Protein AF-A0A022R6J8-F1 (afdb_monomer_lite)

Organism: Erythranthe guttata (NCBI:txid4155)

Foldseek 3Di:
DDPPDQDPDDDQVSLVVVVVVLVVCVVVVQQEDCHQHDEHEDYAPDQERDLSVLSHQQHAEYAYEQHANHQEYDPSCLSNLPRYAYYHAYQHQNHQDYPPPPVSSNNHNYDHHYNHVNPPDDDD

pLDDT: mean 75.57, std 14.88, range [29.47, 93.06]

Sequence (124 aa):
MIGEIGLIIGVDEEMKKLSSTLTTIQESEIWELPLDELRIFGCREVVELLEGIKYLGCLKAVVLFDLPKMECVPKALRRLSSSLRILDLYRLPQLSSLPERFGDLTSLVTLSVFECPKLHHFQI

Secondary structure (DSSP, 8-state):
-----------HHHHHHHHHHHHHHHHHT--B----EEEEES-SS-SB--GGGGGBTT--EEEEE--TT--B--GGGGGGTTT--EEEEES-TT--B--S-GGG-TT--EEEEES-TT------

Structure (mmCIF, N/CA/C/O backbone):
data_AF-A0A022R6J8-F1
#
_entry.id   AF-A0A022R6J8-F1
#
loop_
_atom_site.group_PDB
_atom_site.id
_atom_site.type_symbol
_atom_site.label_atom_id
_atom_site.label_alt_id
_atom_site.label_comp_id
_atom_site.label_asym_id
_atom_site.label_entity_id
_atom_site.label_seq_id
_atom_site.pdbx_PDB_ins_code
_atom_site.Cartn_x
_atom_site.Cartn_y
_atom_site.Cartn_z
_atom_site.occupancy
_atom_site.B_iso_or_equiv
_atom_site.auth_seq_id
_atom_site.auth_comp_id
_atom_site.auth_asym_id
_atom_site.auth_atom_id
_atom_site.pdbx_PDB_model_num
ATOM 1 N N . MET A 1 1 ? 9.094 9.353 24.442 1.00 29.47 1 MET A N 1
ATOM 2 C CA . MET A 1 1 ? 8.173 8.243 24.746 1.00 29.47 1 MET A CA 1
ATOM 3 C C . MET A 1 1 ? 8.011 7.493 23.442 1.00 29.47 1 MET A C 1
ATOM 5 O O . MET A 1 1 ? 7.550 8.072 22.470 1.00 29.47 1 MET A O 1
ATOM 9 N N . ILE A 1 2 ? 8.642 6.332 23.381 1.00 29.91 2 ILE A N 1
ATOM 10 C CA . ILE A 1 2 ? 8.927 5.556 22.176 1.00 29.91 2 ILE A CA 1
ATOM 11 C C . ILE A 1 2 ? 7.630 4.912 21.671 1.00 29.91 2 ILE A C 1
ATOM 13 O O . ILE A 1 2 ? 7.057 4.073 22.354 1.00 29.91 2 ILE A O 1
ATOM 17 N N . GLY A 1 3 ? 7.133 5.375 20.521 1.00 30.16 3 GLY A N 1
ATOM 18 C CA . GLY A 1 3 ? 5.990 4.782 19.829 1.00 30.16 3 GLY A CA 1
ATOM 19 C C . GLY A 1 3 ? 6.413 3.458 19.214 1.00 30.16 3 GLY A C 1
ATOM 20 O O . GLY A 1 3 ? 6.868 3.413 18.074 1.00 30.16 3 GLY A O 1
ATOM 21 N N . GLU A 1 4 ? 6.354 2.396 20.006 1.00 41.56 4 GLU A N 1
ATOM 22 C CA . GLU A 1 4 ? 6.449 1.041 19.487 1.00 41.56 4 GLU A CA 1
ATOM 23 C C . GLU A 1 4 ? 5.179 0.698 18.691 1.00 41.56 4 GLU A C 1
ATOM 25 O O . GLU A 1 4 ? 4.078 1.130 19.027 1.00 41.56 4 GLU A O 1
ATOM 30 N N . ILE A 1 5 ? 5.368 -0.179 17.697 1.00 41.88 5 ILE A N 1
ATOM 31 C CA . ILE A 1 5 ? 4.361 -0.912 16.908 1.00 41.88 5 ILE A 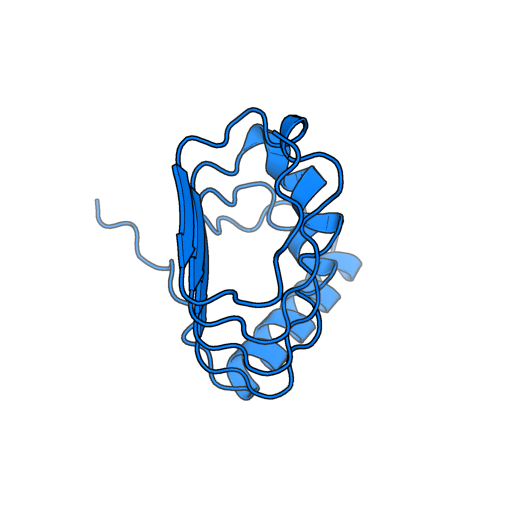CA 1
ATOM 32 C C . ILE A 1 5 ? 3.865 -0.197 15.626 1.00 41.88 5 ILE A C 1
ATOM 34 O O . ILE A 1 5 ? 2.684 0.072 15.440 1.00 41.88 5 ILE A O 1
ATOM 38 N N . GLY A 1 6 ? 4.788 0.041 14.684 1.00 44.59 6 GLY A N 1
ATOM 39 C CA . GLY A 1 6 ? 4.505 0.402 13.279 1.00 44.59 6 GLY A CA 1
ATOM 40 C C . GLY A 1 6 ? 5.084 -0.589 12.256 1.00 44.59 6 GLY A C 1
ATOM 41 O O . GLY A 1 6 ? 5.415 -0.209 11.137 1.00 44.59 6 GLY A O 1
ATOM 42 N N . LEU A 1 7 ? 5.298 -1.854 12.642 1.00 44.25 7 LEU A N 1
ATOM 43 C CA . LEU A 1 7 ? 5.871 -2.878 11.764 1.00 44.25 7 LEU A CA 1
ATOM 44 C C . LEU A 1 7 ? 4.915 -4.059 11.604 1.00 44.25 7 LEU A C 1
ATOM 46 O O . LEU A 1 7 ? 4.813 -4.906 12.485 1.00 44.25 7 LEU A O 1
ATOM 50 N N . ILE A 1 8 ? 4.297 -4.162 10.431 1.00 53.75 8 ILE A N 1
ATOM 51 C CA . ILE A 1 8 ? 3.973 -5.467 9.856 1.00 53.75 8 ILE A CA 1
ATOM 52 C C . ILE A 1 8 ? 5.113 -5.756 8.876 1.00 53.75 8 ILE A C 1
ATOM 54 O O . ILE A 1 8 ? 5.307 -5.042 7.897 1.00 53.75 8 ILE A O 1
ATOM 58 N N . ILE A 1 9 ? 5.957 -6.735 9.204 1.00 52.06 9 ILE A N 1
ATOM 59 C CA . ILE A 1 9 ? 7.051 -7.176 8.333 1.00 52.06 9 ILE A CA 1
ATOM 60 C C . ILE A 1 9 ? 6.442 -8.189 7.369 1.00 52.06 9 ILE A C 1
ATOM 62 O O . ILE A 1 9 ? 6.099 -9.296 7.769 1.00 52.06 9 ILE A O 1
ATOM 66 N N . GLY A 1 10 ? 6.259 -7.789 6.112 1.00 50.88 10 GLY A N 1
ATOM 67 C CA . GLY A 1 10 ? 5.669 -8.633 5.079 1.00 50.88 10 GLY A CA 1
ATOM 68 C C . GLY A 1 10 ? 6.481 -9.907 4.824 1.00 50.88 10 GLY A C 1
ATOM 69 O O . GLY A 1 10 ? 7.541 -9.896 4.208 1.00 50.88 10 GLY A O 1
ATOM 70 N N . VAL A 1 11 ? 5.943 -11.017 5.310 1.00 54.66 11 VAL A N 1
ATOM 71 C CA . VAL A 1 11 ? 5.992 -12.341 4.684 1.00 54.66 11 VAL A CA 1
ATOM 72 C C . VAL A 1 11 ? 4.535 -12.763 4.499 1.00 54.66 11 VAL A C 1
ATOM 74 O O . VAL A 1 11 ? 3.671 -12.282 5.234 1.00 54.66 11 VAL A O 1
ATOM 77 N N . ASP A 1 12 ? 4.230 -13.628 3.530 1.00 61.12 12 ASP A N 1
ATOM 78 C CA . ASP A 1 12 ? 2.841 -13.973 3.166 1.00 61.12 12 ASP A CA 1
ATOM 79 C C . ASP A 1 12 ? 1.964 -14.368 4.386 1.00 61.12 12 ASP A C 1
ATOM 81 O O . ASP A 1 12 ? 0.762 -14.107 4.403 1.00 61.12 12 ASP A O 1
ATOM 85 N N . GLU A 1 13 ? 2.563 -14.921 5.448 1.00 65.75 13 GLU A N 1
ATOM 86 C CA . GLU A 1 13 ? 1.897 -15.248 6.720 1.00 65.75 13 GLU A CA 1
ATOM 87 C C . GLU A 1 13 ? 1.433 -14.026 7.535 1.00 65.75 13 GLU A C 1
ATOM 89 O O . GLU A 1 13 ? 0.329 -14.030 8.081 1.00 65.75 13 GLU A O 1
ATOM 94 N N . GLU A 1 14 ? 2.212 -12.945 7.585 1.00 66.31 14 GLU A N 1
ATOM 95 C CA . GLU A 1 14 ? 1.811 -11.713 8.282 1.00 66.31 14 GLU A CA 1
ATOM 96 C C . GLU A 1 14 ? 0.683 -10.997 7.528 1.00 66.31 14 GLU A C 1
ATOM 98 O O . GLU A 1 14 ? -0.207 -10.410 8.143 1.00 66.31 14 GLU A O 1
ATOM 103 N N . MET A 1 15 ? 0.641 -11.125 6.196 1.00 70.38 15 MET A N 1
ATOM 104 C CA . MET A 1 15 ? -0.489 -10.639 5.401 1.00 70.38 15 MET A CA 1
ATOM 105 C C . MET A 1 15 ? -1.770 -11.436 5.690 1.00 70.38 15 MET A C 1
ATOM 107 O O . MET A 1 15 ? -2.843 -10.844 5.834 1.00 70.38 15 MET A O 1
ATOM 111 N N . LYS A 1 16 ? -1.677 -12.766 5.844 1.00 71.62 16 LYS A N 1
ATOM 112 C CA . LYS A 1 16 ? -2.817 -13.600 6.276 1.00 71.62 16 LYS A CA 1
ATOM 113 C C . LYS A 1 16 ? -3.301 -13.203 7.668 1.00 71.62 16 LYS A C 1
ATOM 115 O O . LYS A 1 16 ? -4.507 -13.094 7.877 1.00 71.62 16 LYS A O 1
ATOM 120 N N . LYS A 1 17 ? -2.378 -12.938 8.594 1.00 73.56 17 LYS A N 1
ATOM 121 C CA . LYS A 1 17 ? -2.688 -12.491 9.958 1.00 73.56 17 LYS A CA 1
ATOM 122 C C . LYS A 1 17 ? -3.327 -11.103 9.985 1.00 73.56 17 LYS A C 1
ATOM 124 O O . LYS A 1 17 ? -4.289 -10.884 10.721 1.00 73.56 17 LYS A O 1
ATOM 129 N N . LEU A 1 18 ? -2.842 -10.173 9.161 1.00 73.31 18 LEU A N 1
ATOM 130 C CA . LEU A 1 18 ? -3.483 -8.873 8.975 1.00 73.31 18 LEU A CA 1
ATOM 131 C C . LEU A 1 18 ? -4.902 -9.059 8.426 1.00 73.31 18 LEU A C 1
ATOM 133 O O . LEU A 1 18 ? -5.846 -8.498 8.975 1.00 73.31 18 LEU A O 1
ATOM 137 N N . SER A 1 19 ? -5.077 -9.903 7.407 1.00 74.25 19 SER A N 1
ATOM 138 C CA . SER A 1 19 ? -6.393 -10.207 6.835 1.00 74.25 19 SER A CA 1
ATOM 139 C C . SER A 1 19 ? -7.358 -10.811 7.850 1.00 74.25 19 SER A C 1
ATOM 141 O O . SER A 1 19 ? -8.505 -10.367 7.936 1.00 74.25 19 SER A O 1
ATOM 143 N N . SER A 1 20 ? -6.919 -11.794 8.640 1.00 75.69 20 SER A N 1
ATOM 144 C CA . SER A 1 20 ? -7.763 -12.395 9.675 1.00 75.69 20 SER A CA 1
ATOM 145 C C . SER A 1 20 ? -8.136 -11.366 10.740 1.00 75.69 20 SER A C 1
ATOM 147 O O . SER A 1 20 ? -9.302 -11.265 11.102 1.00 75.69 20 SER A O 1
ATOM 149 N N . THR A 1 21 ? -7.179 -10.539 11.170 1.00 74.25 21 THR A N 1
ATOM 150 C CA . THR A 1 21 ? -7.408 -9.476 12.161 1.00 74.25 21 THR A CA 1
ATOM 151 C C . THR A 1 21 ? -8.433 -8.458 11.663 1.00 74.25 21 THR A C 1
ATOM 153 O O . THR A 1 21 ? -9.372 -8.127 12.381 1.00 74.25 21 THR A O 1
ATOM 156 N N . LEU A 1 22 ? -8.305 -8.000 10.414 1.00 71.75 22 LEU A N 1
ATOM 157 C CA . LEU A 1 22 ? -9.254 -7.066 9.803 1.00 71.75 22 LEU A CA 1
ATOM 158 C C . LEU A 1 22 ? -10.655 -7.678 9.633 1.00 71.75 22 LEU A C 1
ATOM 160 O O . LEU A 1 22 ? -11.645 -6.968 9.790 1.00 71.75 22 LEU A O 1
ATOM 164 N N . THR A 1 23 ? -10.741 -8.986 9.370 1.00 73.00 23 THR A N 1
ATOM 165 C CA . THR A 1 23 ? -12.018 -9.724 9.308 1.00 73.00 23 THR A CA 1
ATOM 166 C C . THR A 1 23 ? -12.677 -9.787 10.687 1.00 73.00 23 THR A C 1
ATOM 168 O O . THR A 1 23 ? -13.853 -9.471 10.827 1.00 73.00 23 THR A O 1
ATOM 171 N N . THR A 1 24 ? -11.911 -10.095 11.734 1.00 71.88 24 THR A N 1
ATOM 172 C CA . THR A 1 24 ? -12.416 -10.099 13.115 1.00 71.88 24 THR A CA 1
ATOM 173 C C . THR A 1 24 ? -12.874 -8.708 13.563 1.00 71.88 24 THR A C 1
ATOM 175 O O . THR A 1 24 ? -13.892 -8.576 14.239 1.00 71.88 24 THR A O 1
ATOM 178 N N . ILE A 1 25 ? -12.168 -7.648 13.162 1.00 69.62 25 ILE A N 1
ATOM 179 C CA . ILE A 1 25 ? -12.554 -6.261 13.463 1.00 69.62 25 ILE A CA 1
ATOM 180 C C . ILE A 1 25 ? -13.875 -5.886 12.797 1.00 69.62 25 ILE A C 1
ATOM 182 O O . ILE A 1 25 ? -14.722 -5.268 13.443 1.00 69.62 25 ILE A O 1
ATOM 186 N N . GLN A 1 26 ? -14.072 -6.295 11.541 1.00 68.94 26 GLN A N 1
ATOM 187 C CA . GLN A 1 26 ? -15.341 -6.111 10.840 1.00 68.94 26 GLN A CA 1
ATOM 188 C C . GLN A 1 26 ? -16.520 -6.716 11.619 1.00 68.94 26 GLN A C 1
ATOM 190 O O . GLN A 1 26 ? -17.607 -6.144 11.600 1.00 68.94 26 GLN A O 1
ATOM 195 N N . GLU A 1 27 ? -16.309 -7.837 12.308 1.00 68.94 27 GLU A N 1
ATOM 196 C CA . GLU A 1 27 ? -17.338 -8.519 13.103 1.00 68.94 27 GLU A CA 1
ATOM 197 C C . GLU A 1 27 ? -17.525 -7.918 14.506 1.00 68.94 27 GLU A C 1
ATOM 199 O O . GLU A 1 27 ? -18.584 -8.090 15.105 1.00 68.94 27 GLU A O 1
ATOM 204 N N . SER A 1 28 ? -16.521 -7.208 15.031 1.00 66.31 28 SER A N 1
ATOM 205 C CA . SER A 1 28 ? -16.465 -6.801 16.445 1.00 66.31 28 SER A CA 1
ATOM 206 C C . SER A 1 28 ? -16.909 -5.355 16.727 1.00 66.31 28 SER A C 1
ATOM 208 O O . SER A 1 28 ? -16.881 -4.949 17.883 1.00 66.31 28 SER A O 1
ATOM 210 N N . GLU A 1 29 ? -17.269 -4.555 15.712 1.00 64.81 29 GLU A N 1
ATOM 211 C CA . GLU A 1 29 ? -17.605 -3.114 15.844 1.00 64.81 29 GLU A CA 1
ATOM 212 C C . GLU A 1 29 ? -16.516 -2.257 16.541 1.00 64.81 29 GLU A C 1
ATOM 214 O O . GLU A 1 29 ? -16.786 -1.171 17.056 1.00 64.81 29 GLU A O 1
ATOM 219 N N . ILE A 1 30 ? -15.258 -2.713 16.549 1.00 60.81 30 ILE A N 1
ATOM 220 C CA . ILE A 1 30 ? -14.113 -1.975 17.104 1.00 60.81 30 ILE A CA 1
ATOM 221 C C . ILE A 1 30 ? -13.523 -1.109 15.985 1.00 60.81 30 ILE A C 1
ATOM 223 O O . ILE A 1 30 ? -12.787 -1.599 15.136 1.00 60.81 30 ILE A O 1
ATOM 227 N N . TRP A 1 31 ? -13.859 0.180 15.941 1.00 58.59 31 TRP A N 1
ATOM 228 C CA . TRP A 1 31 ? -13.594 1.011 14.754 1.00 58.59 31 TRP A CA 1
ATOM 229 C C . TRP A 1 31 ? -12.205 1.652 14.663 1.00 58.59 31 TRP A C 1
ATOM 231 O O . TRP A 1 31 ? -11.917 2.304 13.662 1.00 58.59 31 TRP A O 1
ATOM 241 N N . GLU A 1 32 ? -11.337 1.495 15.660 1.00 55.62 32 GLU A N 1
ATOM 242 C CA . GLU A 1 32 ? -10.103 2.282 15.732 1.00 55.62 32 GLU A CA 1
ATOM 243 C C . GLU A 1 32 ? -8.959 1.461 16.325 1.00 55.62 32 GLU A C 1
ATOM 245 O O . GLU A 1 32 ? -8.670 1.513 17.520 1.00 55.62 32 GLU A O 1
ATOM 250 N N . LEU A 1 33 ? -8.276 0.687 15.477 1.00 61.56 33 LEU A N 1
ATOM 251 C CA . LEU A 1 33 ? -6.940 0.234 15.846 1.00 61.56 33 LEU A CA 1
ATOM 252 C C . LEU A 1 33 ? -5.989 1.440 15.838 1.00 61.56 33 LEU A C 1
ATOM 254 O O . LEU A 1 33 ? -5.957 2.167 14.838 1.00 61.56 33 LEU A O 1
ATOM 258 N N . PRO A 1 34 ? -5.168 1.635 16.885 1.00 66.75 34 PRO A N 1
ATOM 259 C CA . PRO A 1 34 ? -4.147 2.675 16.917 1.00 66.75 34 PRO A CA 1
ATOM 260 C C . PRO A 1 34 ? -2.937 2.244 16.076 1.00 66.75 34 PRO A C 1
ATOM 262 O O . PRO A 1 34 ? -1.833 2.083 16.589 1.00 66.75 34 PRO A O 1
ATOM 265 N N . LEU A 1 35 ? -3.155 1.994 14.784 1.00 71.94 35 LEU A N 1
ATOM 266 C CA . LEU A 1 35 ? -2.080 1.744 13.837 1.00 71.94 35 LEU A CA 1
ATOM 267 C C . LEU A 1 35 ? -1.798 3.031 13.074 1.00 71.94 35 LEU A C 1
ATOM 269 O O . LEU A 1 35 ? -2.624 3.488 12.290 1.00 71.94 35 LEU A O 1
ATOM 273 N N . ASP A 1 36 ? -0.615 3.589 13.304 1.00 81.12 36 ASP A N 1
ATOM 274 C CA . ASP A 1 36 ? -0.158 4.808 12.638 1.00 81.12 36 ASP A CA 1
ATOM 275 C C . ASP A 1 36 ? 0.530 4.508 11.298 1.00 81.12 36 ASP A C 1
ATOM 277 O O . ASP A 1 36 ? 0.505 5.337 10.389 1.00 81.12 36 ASP A O 1
ATOM 281 N N . GLU A 1 37 ? 1.128 3.326 11.148 1.00 83.31 37 GLU A N 1
ATOM 282 C CA . GLU A 1 37 ? 1.927 2.971 9.979 1.00 83.31 37 GLU A CA 1
ATOM 283 C C . GLU A 1 37 ? 1.701 1.522 9.540 1.00 83.31 37 GLU A C 1
ATOM 285 O O . GLU A 1 37 ? 1.763 0.588 10.340 1.00 83.31 37 GLU A O 1
ATOM 290 N N . LEU A 1 38 ? 1.465 1.344 8.240 1.00 83.44 38 LEU A N 1
ATOM 291 C CA . LEU A 1 38 ? 1.339 0.053 7.580 1.00 83.44 38 LEU A CA 1
ATOM 292 C C . LEU A 1 38 ? 2.450 -0.073 6.544 1.00 83.44 38 LEU A C 1
ATOM 294 O O . LEU A 1 38 ? 2.475 0.655 5.554 1.00 83.44 38 LEU A O 1
ATOM 298 N N . ARG A 1 39 ? 3.338 -1.042 6.747 1.00 83.81 39 ARG A N 1
ATOM 299 C CA . ARG A 1 39 ? 4.349 -1.420 5.762 1.00 83.81 39 ARG A CA 1
ATOM 300 C C . ARG A 1 39 ? 4.016 -2.799 5.213 1.00 83.81 39 ARG A C 1
ATOM 302 O O . ARG A 1 39 ? 3.711 -3.705 5.979 1.00 83.81 39 ARG A O 1
ATOM 309 N N . ILE A 1 40 ? 4.068 -2.960 3.898 1.00 82.50 40 ILE A N 1
ATOM 310 C CA . ILE A 1 40 ? 3.935 -4.251 3.225 1.00 82.50 40 ILE A CA 1
ATOM 311 C C . ILE A 1 40 ? 5.130 -4.396 2.295 1.00 82.50 40 ILE A C 1
ATOM 313 O O . ILE A 1 40 ? 5.355 -3.556 1.427 1.00 82.50 40 ILE A O 1
ATOM 317 N N . PHE A 1 41 ? 5.903 -5.457 2.498 1.00 84.38 41 PHE A N 1
ATOM 318 C CA . PHE A 1 41 ? 7.137 -5.723 1.773 1.00 84.38 41 PHE A CA 1
ATOM 319 C C . PHE A 1 41 ? 7.130 -7.161 1.260 1.00 84.38 41 PHE A C 1
ATOM 321 O O . PHE A 1 41 ? 6.827 -8.064 2.030 1.00 84.38 41 PHE A O 1
ATOM 328 N N . GLY A 1 42 ? 7.497 -7.395 0.000 1.00 77.56 42 GLY A N 1
ATOM 329 C CA . GLY A 1 42 ? 7.891 -8.729 -0.472 1.00 77.56 42 GLY A CA 1
ATOM 330 C C . GLY A 1 42 ? 6.781 -9.787 -0.548 1.00 77.56 42 GLY A C 1
ATOM 331 O O . GLY A 1 42 ? 7.090 -10.964 -0.752 1.00 77.56 42 GLY A O 1
ATOM 332 N N . CYS A 1 43 ? 5.506 -9.410 -0.401 1.00 81.38 43 CYS A N 1
ATOM 333 C CA . CYS A 1 43 ? 4.384 -10.337 -0.551 1.00 81.38 43 CYS A CA 1
ATOM 334 C C . CYS A 1 43 ? 4.163 -10.660 -2.032 1.00 81.38 43 CYS A C 1
ATOM 336 O O . CYS A 1 43 ? 3.916 -9.767 -2.848 1.00 81.38 43 CYS A O 1
ATOM 338 N N . ARG A 1 44 ? 4.216 -11.946 -2.389 1.00 82.12 44 ARG A N 1
ATOM 339 C CA . ARG A 1 44 ? 4.215 -12.378 -3.802 1.00 82.12 44 ARG A CA 1
ATOM 340 C C . ARG A 1 44 ? 2.824 -12.573 -4.380 1.00 82.12 44 ARG A C 1
ATOM 342 O O . ARG A 1 44 ? 2.665 -12.544 -5.595 1.00 82.12 44 ARG A O 1
ATOM 349 N N . GLU A 1 45 ? 1.837 -12.768 -3.515 1.00 82.19 45 GLU A N 1
ATOM 350 C CA . GLU A 1 45 ? 0.466 -13.119 -3.896 1.00 82.19 45 GLU A CA 1
ATOM 351 C C . GLU A 1 45 ? -0.526 -11.956 -3.744 1.00 82.19 45 GLU A C 1
ATOM 353 O O . GLU A 1 45 ? -1.700 -12.093 -4.076 1.00 82.19 45 GLU A O 1
ATOM 358 N N . VAL A 1 46 ? -0.072 -10.796 -3.263 1.00 79.06 46 VAL A N 1
ATOM 359 C CA . VAL A 1 46 ? -0.933 -9.624 -3.066 1.00 79.06 46 VAL A CA 1
ATOM 360 C C . VAL A 1 46 ? -1.215 -8.963 -4.412 1.00 79.06 46 VAL A C 1
ATOM 362 O O . VAL A 1 46 ? -0.317 -8.387 -5.022 1.00 79.06 46 VAL A O 1
ATOM 365 N N . VAL A 1 47 ? -2.471 -9.047 -4.854 1.00 81.81 47 VAL A N 1
ATOM 366 C CA . VAL A 1 47 ? -2.970 -8.398 -6.080 1.00 81.81 47 VAL A CA 1
ATOM 367 C C . VAL A 1 47 ? -3.574 -7.024 -5.783 1.00 81.81 47 VAL A C 1
ATOM 369 O O . VAL A 1 47 ? -3.384 -6.076 -6.540 1.00 81.81 47 VAL A O 1
ATOM 372 N N . GLU A 1 48 ? -4.235 -6.891 -4.637 1.00 79.06 48 GLU A N 1
ATOM 373 C CA . GLU A 1 48 ? -4.813 -5.647 -4.138 1.00 79.06 48 GLU A CA 1
ATOM 374 C C . GLU A 1 48 ? -4.598 -5.583 -2.621 1.00 79.06 48 GLU A C 1
ATOM 376 O O . GLU A 1 48 ? -4.537 -6.609 -1.934 1.00 79.06 48 GLU A O 1
ATOM 381 N N . LEU A 1 49 ? -4.467 -4.375 -2.080 1.00 74.31 49 LEU A N 1
ATOM 382 C CA . LEU A 1 49 ? -4.474 -4.182 -0.633 1.00 74.31 49 LEU A CA 1
ATOM 383 C C . LEU A 1 49 ? -5.885 -4.499 -0.095 1.00 74.31 49 LEU A C 1
ATOM 385 O O . LEU A 1 49 ? -6.885 -4.122 -0.696 1.00 74.31 49 LEU A O 1
ATOM 389 N N . LEU A 1 50 ? -5.976 -5.159 1.056 1.00 72.50 50 LEU A N 1
ATOM 390 C CA . LEU A 1 50 ? -7.249 -5.623 1.618 1.00 72.50 50 LEU A CA 1
ATOM 391 C C . LEU A 1 50 ? -8.258 -4.475 1.795 1.00 72.50 50 LEU A C 1
ATOM 393 O O . LEU A 1 50 ? -7.920 -3.438 2.370 1.00 72.50 50 LEU A O 1
ATOM 397 N N . GLU A 1 51 ? -9.529 -4.698 1.435 1.00 70.75 51 GLU A N 1
ATOM 398 C CA . GLU A 1 51 ? -10.614 -3.744 1.730 1.00 70.75 51 GLU A CA 1
ATOM 399 C C . GLU A 1 51 ? -10.703 -3.393 3.224 1.00 70.75 51 GLU A C 1
ATOM 401 O O . GLU A 1 51 ? -11.153 -2.305 3.587 1.00 70.75 51 GLU A O 1
ATOM 406 N N . GLY A 1 52 ? -10.254 -4.295 4.100 1.00 71.94 52 GLY A N 1
ATOM 407 C CA . GLY A 1 52 ? -10.237 -4.101 5.546 1.00 71.94 52 GLY A CA 1
ATOM 408 C C . GLY A 1 52 ? -9.365 -2.933 6.026 1.00 71.94 52 GLY A C 1
ATOM 409 O O . GLY A 1 52 ? -9.570 -2.457 7.138 1.00 71.94 52 GLY A O 1
ATOM 410 N N . ILE A 1 53 ? -8.460 -2.380 5.204 1.00 76.88 53 ILE A N 1
ATOM 411 C CA . ILE A 1 53 ? -7.688 -1.179 5.588 1.00 76.88 53 ILE A CA 1
ATOM 412 C C . ILE A 1 53 ? -8.592 0.008 5.965 1.00 76.88 53 ILE A C 1
ATOM 414 O O . ILE A 1 53 ? -8.213 0.885 6.735 1.00 76.88 53 ILE A O 1
ATOM 418 N N . LYS A 1 54 ? -9.837 -0.012 5.485 1.00 76.38 54 LYS A N 1
ATOM 419 C CA . LYS A 1 54 ? -10.901 0.946 5.783 1.00 76.38 54 LYS A CA 1
ATOM 420 C C . LYS A 1 54 ? -11.251 1.059 7.280 1.00 76.38 54 LYS A C 1
ATOM 422 O O . LYS A 1 54 ? -11.987 1.978 7.635 1.00 76.38 54 LYS A O 1
ATOM 427 N N . TYR A 1 55 ? -10.808 0.113 8.113 1.00 76.38 55 TYR A N 1
ATOM 428 C CA . TYR A 1 55 ? -10.990 0.092 9.572 1.00 76.38 55 TYR A CA 1
ATOM 429 C C . TYR A 1 55 ? -9.773 0.642 10.340 1.00 76.38 55 TYR A C 1
ATOM 431 O O . TYR A 1 55 ? -9.819 0.782 11.557 1.00 76.38 55 TYR A O 1
ATOM 439 N N . LEU A 1 56 ? -8.684 0.982 9.645 1.00 78.31 56 LEU A N 1
ATOM 440 C CA . LEU A 1 56 ? -7.479 1.568 10.239 1.00 78.31 56 LEU A CA 1
ATOM 441 C C . LEU A 1 56 ? -7.575 3.099 10.221 1.00 78.31 56 LEU A C 1
ATOM 443 O O . LEU A 1 56 ? -6.730 3.768 9.640 1.00 78.31 56 LEU A O 1
ATOM 447 N N . GLY A 1 57 ? -8.629 3.662 10.819 1.00 75.25 57 GLY A N 1
ATOM 448 C CA . GLY A 1 57 ? -8.973 5.091 10.701 1.00 75.25 57 GLY A CA 1
ATOM 449 C C . GLY A 1 57 ? -7.899 6.080 11.181 1.00 75.25 57 GLY A C 1
ATOM 450 O O . GLY A 1 57 ? -7.945 7.255 10.827 1.00 75.25 57 GLY A O 1
ATOM 451 N N . CYS A 1 58 ? -6.913 5.605 11.943 1.00 80.00 58 CYS A N 1
ATOM 452 C CA . CYS 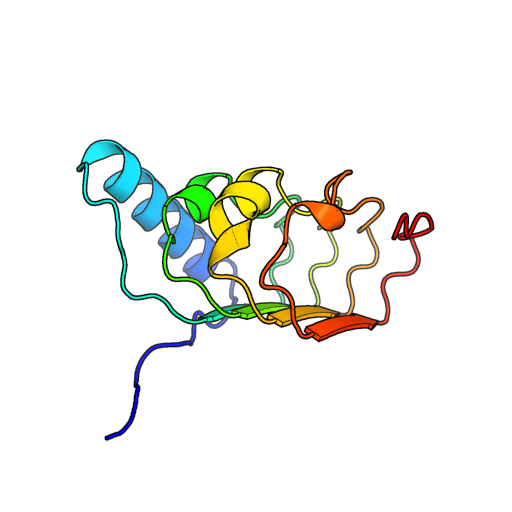A 1 58 ? -5.797 6.400 12.454 1.00 80.00 58 CYS A CA 1
ATOM 453 C C . CYS A 1 58 ? -4.526 6.310 11.593 1.00 80.00 58 CYS A C 1
ATOM 455 O O . CYS A 1 58 ? -3.521 6.927 11.942 1.00 80.00 58 CYS A O 1
ATOM 457 N N . LEU A 1 59 ? -4.553 5.577 10.474 1.00 84.56 59 LEU A N 1
ATOM 458 C CA . LEU A 1 59 ? -3.361 5.313 9.674 1.00 84.56 59 LEU A CA 1
ATOM 459 C C . LEU A 1 59 ? -2.814 6.593 9.038 1.00 84.56 59 LEU A C 1
ATOM 461 O O . LEU A 1 59 ? -3.523 7.297 8.313 1.00 84.56 59 LEU A O 1
ATOM 465 N N . LYS A 1 60 ? -1.536 6.871 9.299 1.00 88.19 60 LYS A N 1
ATOM 466 C CA . LYS A 1 60 ? -0.799 8.052 8.829 1.00 88.19 60 LYS A CA 1
ATOM 467 C C . LYS A 1 60 ? 0.167 7.715 7.703 1.00 88.19 60 LYS A C 1
ATOM 469 O O . LYS A 1 60 ? 0.419 8.577 6.866 1.00 88.19 60 LYS A O 1
ATOM 474 N N . ALA A 1 61 ? 0.699 6.500 7.665 1.00 87.56 61 ALA A N 1
ATOM 475 C CA . ALA A 1 61 ? 1.665 6.086 6.657 1.00 87.56 61 ALA A CA 1
ATOM 476 C C . ALA A 1 61 ? 1.321 4.717 6.064 1.00 87.56 61 ALA A C 1
ATOM 478 O O . ALA A 1 61 ? 1.020 3.770 6.792 1.00 87.56 61 ALA A O 1
ATOM 479 N N . VAL A 1 62 ? 1.397 4.618 4.738 1.00 87.75 62 VAL A N 1
ATOM 480 C CA . VAL A 1 62 ? 1.312 3.362 3.987 1.00 87.75 62 VAL A CA 1
ATOM 481 C C . VAL A 1 62 ? 2.553 3.245 3.113 1.00 87.75 62 VAL A C 1
ATOM 483 O O . VAL A 1 62 ? 2.800 4.109 2.276 1.00 87.75 62 VAL A O 1
ATOM 486 N N . VAL A 1 63 ? 3.314 2.169 3.293 1.00 88.00 63 VAL A N 1
ATOM 487 C CA . VAL A 1 63 ? 4.515 1.866 2.507 1.00 88.00 63 VAL A CA 1
ATOM 488 C C . VAL A 1 63 ? 4.340 0.505 1.851 1.00 88.00 63 VAL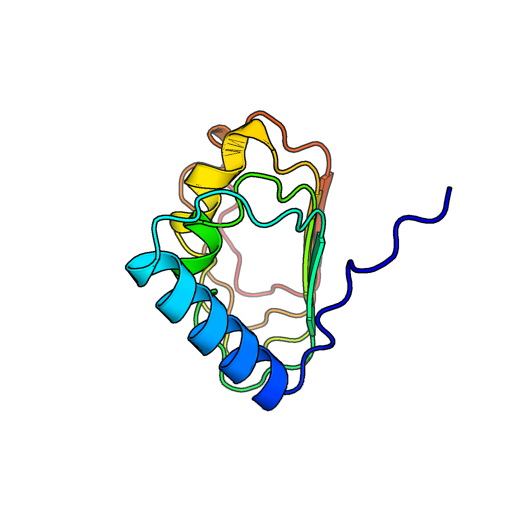 A C 1
ATOM 490 O O . VAL A 1 63 ? 4.236 -0.506 2.544 1.00 88.00 63 VAL A O 1
ATOM 493 N N . LEU A 1 64 ? 4.319 0.472 0.522 1.00 88.62 64 LEU A N 1
ATOM 494 C CA . LEU A 1 64 ? 4.194 -0.743 -0.279 1.00 88.62 64 LEU A CA 1
ATOM 495 C C . LEU A 1 64 ? 5.469 -0.938 -1.083 1.00 88.62 64 LEU A C 1
ATOM 497 O O . LEU A 1 64 ? 5.848 -0.076 -1.876 1.00 88.62 64 LEU A O 1
ATOM 501 N N . PHE A 1 65 ? 6.131 -2.067 -0.873 1.00 89.31 65 PHE A N 1
ATOM 502 C CA . PHE A 1 65 ? 7.445 -2.322 -1.433 1.00 89.31 65 PHE A CA 1
ATOM 503 C C . PHE A 1 65 ? 7.536 -3.740 -1.998 1.00 89.31 65 PHE A C 1
ATOM 505 O O . PHE A 1 65 ? 7.271 -4.711 -1.294 1.00 89.31 65 PHE A O 1
ATOM 512 N N . ASP A 1 66 ? 7.984 -3.870 -3.245 1.00 90.00 66 ASP A N 1
ATOM 513 C CA . ASP A 1 66 ? 8.312 -5.165 -3.861 1.00 90.00 66 ASP A CA 1
ATOM 514 C C . ASP A 1 66 ? 7.136 -6.155 -3.845 1.00 90.00 66 ASP A C 1
ATOM 516 O O . ASP A 1 66 ? 7.225 -7.265 -3.320 1.00 90.00 66 ASP A O 1
ATOM 520 N N . LEU A 1 67 ? 6.002 -5.710 -4.395 1.00 89.69 67 LEU A N 1
ATOM 521 C CA . LEU A 1 67 ? 4.780 -6.507 -4.533 1.00 89.69 67 LEU A CA 1
ATOM 522 C C . LEU A 1 67 ? 4.576 -6.829 -6.021 1.00 89.69 67 LEU A C 1
ATOM 524 O O . LEU A 1 67 ? 3.955 -6.054 -6.755 1.00 89.69 67 LEU A O 1
ATOM 528 N N . PRO A 1 68 ? 5.118 -7.960 -6.509 1.00 90.25 68 PRO A N 1
ATOM 529 C CA . PRO A 1 68 ? 5.239 -8.236 -7.937 1.00 90.25 68 PRO A CA 1
ATOM 530 C C . PRO A 1 68 ? 3.910 -8.519 -8.641 1.00 90.25 68 PRO A C 1
ATOM 532 O O . PRO A 1 68 ? 3.891 -8.522 -9.868 1.00 90.25 68 PRO A O 1
ATOM 535 N N . LYS A 1 69 ? 2.825 -8.776 -7.899 1.00 91.00 69 LYS A N 1
ATOM 536 C CA . LYS A 1 69 ? 1.480 -9.025 -8.445 1.00 91.00 69 LYS A CA 1
ATOM 537 C C . LYS A 1 69 ? 0.481 -7.904 -8.161 1.00 91.00 69 LYS A C 1
ATOM 539 O O . LYS A 1 69 ? -0.651 -8.014 -8.607 1.00 91.00 69 LYS A O 1
ATOM 544 N N . MET A 1 70 ? 0.872 -6.846 -7.450 1.00 89.94 70 MET A N 1
ATOM 545 C CA . MET A 1 70 ? -0.074 -5.803 -7.061 1.00 89.94 70 MET A CA 1
ATOM 546 C C . MET A 1 70 ? -0.472 -4.955 -8.270 1.00 89.94 70 MET A C 1
ATOM 548 O O . MET A 1 70 ? 0.383 -4.304 -8.867 1.00 89.94 70 MET A O 1
ATOM 552 N N . GLU A 1 71 ? -1.758 -4.953 -8.615 1.00 89.38 71 GLU A N 1
ATOM 553 C CA . GLU A 1 71 ? -2.294 -4.305 -9.821 1.00 89.38 71 GLU A CA 1
ATOM 554 C C . GLU A 1 71 ? -2.902 -2.929 -9.537 1.00 89.38 71 GLU A C 1
ATO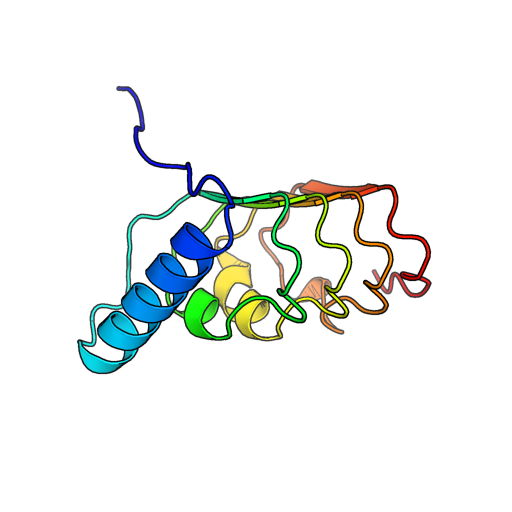M 556 O O . GLU A 1 71 ? -2.813 -2.019 -10.372 1.00 89.38 71 GLU A O 1
ATOM 561 N N . CYS A 1 72 ? -3.494 -2.763 -8.354 1.00 85.00 72 CYS A N 1
ATOM 562 C CA . CYS A 1 72 ? -4.154 -1.537 -7.926 1.00 85.00 72 CYS A CA 1
ATOM 563 C C . CYS A 1 72 ? -4.091 -1.354 -6.401 1.00 85.00 72 CYS A C 1
ATOM 565 O O . CYS A 1 72 ? -3.940 -2.299 -5.626 1.00 85.00 72 CYS A O 1
ATOM 567 N N . VAL A 1 73 ? -4.207 -0.099 -5.966 1.00 82.94 73 VAL A N 1
ATOM 568 C CA . VAL A 1 73 ? -4.427 0.273 -4.560 1.00 82.94 73 VAL A CA 1
ATOM 569 C C . VAL A 1 73 ? -5.943 0.347 -4.322 1.00 82.94 73 VAL A C 1
ATOM 571 O O . VAL A 1 73 ? -6.643 0.920 -5.162 1.00 82.94 73 VAL A O 1
ATOM 574 N N . PRO A 1 74 ? -6.485 -0.176 -3.206 1.00 79.62 74 PRO A N 1
ATOM 575 C CA . PRO A 1 74 ? -7.921 -0.293 -3.028 1.00 79.62 74 PRO A CA 1
ATOM 576 C C . PRO A 1 74 ? -8.588 1.056 -2.824 1.00 79.62 74 PRO A C 1
ATOM 578 O O . PRO A 1 74 ? -8.060 1.977 -2.191 1.00 79.62 74 PRO A O 1
ATOM 581 N N . LYS A 1 75 ? -9.858 1.110 -3.224 1.00 78.62 75 LYS A N 1
ATOM 582 C CA . LYS A 1 75 ? -10.745 2.255 -2.964 1.00 78.62 75 LYS A CA 1
ATOM 583 C C . LYS A 1 75 ? -10.931 2.522 -1.467 1.00 78.62 75 LYS A C 1
ATOM 585 O O . LYS A 1 75 ? -11.214 3.652 -1.076 1.00 78.62 75 LYS A O 1
ATOM 590 N N . ALA A 1 76 ? -10.731 1.503 -0.629 1.00 76.88 76 ALA A N 1
ATOM 591 C CA . ALA A 1 76 ? -10.748 1.595 0.828 1.00 76.88 76 ALA A CA 1
ATOM 592 C C . ALA A 1 76 ? -9.775 2.648 1.392 1.00 76.88 76 ALA A C 1
ATOM 594 O O . ALA A 1 76 ? -10.077 3.236 2.433 1.00 76.88 76 ALA A O 1
ATOM 595 N N . LEU A 1 77 ? -8.674 2.953 0.687 1.00 80.88 77 LEU A N 1
ATOM 596 C CA . LEU A 1 77 ? -7.726 4.004 1.075 1.00 80.88 77 LEU A CA 1
ATOM 597 C C . LEU A 1 77 ? -8.400 5.384 1.188 1.00 80.88 77 LEU A C 1
ATOM 599 O O . LEU A 1 77 ? -7.976 6.212 1.986 1.00 80.88 77 LEU A O 1
ATOM 603 N N . ARG A 1 78 ? -9.512 5.610 0.471 1.00 79.38 78 ARG A N 1
ATOM 604 C CA . ARG A 1 78 ? -10.318 6.836 0.569 1.00 79.38 78 ARG A CA 1
ATOM 605 C C . ARG A 1 78 ? -10.841 7.097 1.980 1.00 79.38 78 ARG A C 1
ATOM 607 O O . ARG A 1 78 ? -11.007 8.252 2.346 1.00 79.38 78 ARG A O 1
ATOM 614 N N . ARG A 1 79 ? -11.100 6.062 2.787 1.00 80.44 79 ARG A N 1
ATOM 615 C CA . ARG A 1 79 ? -11.521 6.264 4.188 1.00 80.44 79 ARG A CA 1
ATOM 616 C C . ARG A 1 79 ? -10.401 6.796 5.076 1.00 80.44 79 ARG A C 1
ATOM 618 O O . ARG A 1 79 ? -10.688 7.286 6.158 1.00 80.44 79 ARG A O 1
ATOM 625 N N . LEU A 1 80 ? -9.158 6.710 4.611 1.00 82.69 80 LEU A N 1
ATOM 626 C CA . LEU A 1 80 ? -7.980 7.239 5.287 1.00 82.69 80 LEU A CA 1
ATOM 627 C C . LEU A 1 80 ? -7.636 8.654 4.804 1.00 82.69 80 LEU A C 1
ATOM 629 O O . LEU A 1 80 ? -6.593 9.187 5.160 1.00 82.69 80 LEU A O 1
ATOM 633 N N . SER A 1 81 ? -8.498 9.286 4.003 1.00 83.06 81 SER A N 1
ATOM 634 C CA . SER A 1 81 ? -8.271 10.611 3.417 1.00 83.06 81 SER A CA 1
ATOM 635 C C . SER A 1 81 ? -7.873 11.695 4.413 1.00 83.06 81 SER A C 1
ATOM 637 O O . SER A 1 81 ? -7.036 12.547 4.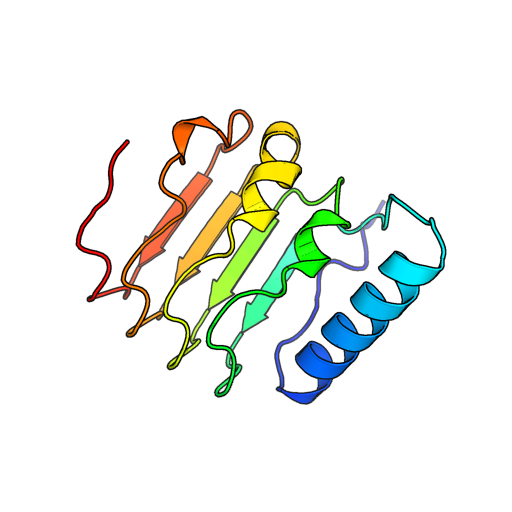110 1.00 83.06 81 SER A O 1
ATOM 639 N N . SER A 1 82 ? -8.481 11.669 5.598 1.00 84.81 82 SER A N 1
ATOM 640 C CA . SER A 1 82 ? -8.269 12.656 6.653 1.00 84.81 82 SER A CA 1
ATOM 641 C C . SER A 1 82 ? -7.064 12.352 7.544 1.00 84.81 82 SER A C 1
ATOM 643 O O . SER A 1 82 ? -6.571 13.266 8.208 1.00 84.81 82 SER A O 1
ATOM 645 N N . SER A 1 83 ? -6.569 11.112 7.571 1.00 86.88 83 SER A N 1
ATOM 646 C CA . SER A 1 83 ? -5.484 10.676 8.463 1.00 86.88 83 SER A CA 1
ATOM 647 C C . SER A 1 83 ? -4.166 10.422 7.732 1.00 86.88 83 SER A C 1
ATOM 649 O O . SER A 1 83 ? -3.103 10.679 8.298 1.00 86.88 83 SER A O 1
ATOM 651 N N . LEU A 1 84 ? -4.227 9.947 6.486 1.00 88.69 84 LEU A N 1
ATOM 652 C CA . LEU A 1 84 ? -3.072 9.491 5.728 1.00 88.69 84 LEU A CA 1
ATOM 653 C C . LEU A 1 84 ? -2.221 10.677 5.277 1.00 88.69 84 LEU A C 1
ATOM 655 O O . LEU A 1 84 ? -2.689 11.578 4.589 1.00 88.69 84 LEU A O 1
ATOM 659 N N . ARG A 1 85 ? -0.952 10.649 5.673 1.00 90.19 85 ARG A N 1
ATOM 660 C CA . ARG A 1 85 ? 0.060 11.683 5.437 1.00 90.19 85 ARG A CA 1
ATOM 661 C C . ARG A 1 85 ? 1.125 11.221 4.453 1.00 90.19 85 ARG A C 1
ATOM 663 O O . ARG A 1 85 ? 1.649 12.049 3.716 1.00 90.19 85 ARG A O 1
ATOM 670 N N . ILE A 1 86 ? 1.453 9.930 4.458 1.00 90.00 86 ILE A N 1
ATOM 671 C CA . ILE A 1 86 ? 2.529 9.347 3.654 1.00 90.00 86 ILE A CA 1
ATOM 672 C C . ILE A 1 86 ? 1.983 8.151 2.877 1.00 90.00 86 ILE A C 1
ATOM 674 O O . ILE A 1 86 ? 1.396 7.240 3.467 1.00 90.00 86 ILE A O 1
ATOM 678 N N . LEU A 1 87 ? 2.212 8.149 1.566 1.00 89.31 87 LEU A N 1
ATOM 679 C CA . LEU A 1 87 ? 1.999 7.002 0.695 1.00 89.31 87 LEU A CA 1
ATOM 680 C C . LEU A 1 87 ? 3.260 6.764 -0.139 1.00 89.31 87 LEU A C 1
ATOM 682 O O . LEU A 1 87 ? 3.554 7.531 -1.055 1.00 89.31 87 LEU A O 1
ATOM 686 N N . ASP A 1 88 ? 3.971 5.684 0.163 1.00 90.75 88 ASP A N 1
ATOM 687 C CA . ASP A 1 88 ? 5.169 5.274 -0.565 1.00 90.75 88 ASP A CA 1
ATOM 688 C C . ASP A 1 88 ? 4.900 3.976 -1.327 1.00 90.75 88 ASP A C 1
ATOM 690 O O . ASP A 1 88 ? 4.468 2.974 -0.756 1.00 90.75 88 ASP A O 1
ATOM 694 N N . LEU A 1 89 ? 5.169 3.997 -2.629 1.00 90.69 89 LEU A N 1
ATOM 695 C CA . LEU A 1 89 ? 4.943 2.902 -3.563 1.00 90.69 89 LEU A CA 1
ATOM 696 C C . LEU A 1 89 ? 6.247 2.614 -4.307 1.00 90.69 89 LEU A C 1
ATOM 698 O O . LEU A 1 89 ? 6.726 3.435 -5.091 1.00 90.69 89 LEU A O 1
ATOM 702 N N . TYR A 1 90 ? 6.839 1.452 -4.058 1.00 91.31 90 TYR A N 1
ATOM 703 C CA . TYR A 1 90 ? 8.162 1.106 -4.565 1.00 91.31 90 TYR A CA 1
ATOM 704 C C . TYR A 1 90 ? 8.174 -0.304 -5.150 1.00 91.31 90 TYR A C 1
ATOM 706 O O . TYR A 1 90 ? 7.711 -1.247 -4.509 1.00 91.31 90 TYR A O 1
ATOM 714 N N . ARG A 1 91 ? 8.748 -0.484 -6.345 1.00 92.38 91 ARG A N 1
ATOM 715 C CA . ARG A 1 91 ? 8.844 -1.801 -7.011 1.00 92.38 91 ARG A CA 1
ATOM 716 C C . ARG A 1 91 ? 7.499 -2.515 -7.115 1.00 92.38 91 ARG A C 1
ATOM 718 O O . ARG A 1 91 ? 7.327 -3.632 -6.629 1.00 92.38 91 ARG A O 1
ATOM 725 N N . LEU A 1 92 ? 6.543 -1.867 -7.770 1.00 92.56 92 LEU A N 1
ATOM 726 C CA . LEU A 1 92 ? 5.222 -2.433 -8.045 1.00 92.56 92 LEU A CA 1
ATOM 727 C C . LEU A 1 92 ? 5.063 -2.594 -9.567 1.00 92.56 92 LEU A C 1
ATOM 729 O O . LEU A 1 92 ? 4.467 -1.741 -10.228 1.00 92.56 92 LEU A O 1
ATOM 733 N N . PRO A 1 93 ? 5.630 -3.660 -10.168 1.00 92.50 93 PRO A N 1
ATOM 734 C CA . PRO A 1 93 ? 5.716 -3.814 -11.622 1.00 92.50 93 PRO A CA 1
ATOM 735 C C . PRO A 1 93 ? 4.361 -3.993 -12.312 1.00 92.50 93 PRO A C 1
ATOM 737 O O . PRO A 1 93 ? 4.260 -3.750 -13.514 1.00 92.50 93 PRO A O 1
ATOM 740 N N . GLN A 1 94 ? 3.334 -4.426 -11.574 1.00 93.06 94 GLN A N 1
ATOM 741 C CA . GLN A 1 94 ? 1.982 -4.623 -12.099 1.00 93.06 94 GLN A CA 1
ATOM 742 C C . GLN A 1 94 ? 1.037 -3.462 -11.784 1.00 93.06 94 GLN A C 1
ATOM 744 O O . GLN A 1 94 ? -0.049 -3.411 -12.361 1.00 93.06 94 GLN A O 1
ATOM 749 N N . LEU A 1 95 ? 1.455 -2.514 -10.935 1.00 91.19 95 LEU A N 1
ATOM 750 C CA . LEU A 1 95 ? 0.601 -1.420 -10.497 1.00 91.19 95 LEU A CA 1
ATOM 751 C C . LEU A 1 95 ? 0.281 -0.531 -11.696 1.00 91.19 95 LEU A C 1
ATOM 753 O O . LEU A 1 95 ? 1.159 0.140 -12.236 1.00 91.19 95 LEU A O 1
ATOM 757 N N . SER A 1 96 ? -0.979 -0.556 -12.113 1.00 87.81 96 SER A N 1
ATOM 758 C CA . SER A 1 96 ? -1.443 0.094 -13.343 1.00 87.81 96 SER A CA 1
ATOM 759 C C . SER A 1 96 ? -2.296 1.327 -13.073 1.00 87.81 96 SER A C 1
ATOM 761 O O . SER A 1 96 ? -2.334 2.254 -13.882 1.00 87.81 96 SER A O 1
ATOM 763 N N . SER A 1 97 ? -2.938 1.365 -11.908 1.00 78.69 97 SER A N 1
ATOM 764 C CA . SER A 1 97 ? -3.814 2.453 -11.502 1.00 78.69 97 SER A CA 1
ATOM 765 C C . SER A 1 97 ? -3.697 2.722 -10.014 1.00 78.69 97 SER A C 1
ATOM 767 O O . SER A 1 97 ? -3.551 1.807 -9.199 1.00 78.69 97 SER A O 1
ATOM 769 N N . LEU A 1 98 ? -3.856 3.988 -9.669 1.00 77.62 98 LEU A N 1
ATOM 770 C CA . LEU A 1 98 ? -4.103 4.434 -8.310 1.00 77.62 98 LEU A CA 1
ATOM 771 C C . LEU A 1 98 ? -5.587 4.803 -8.168 1.00 77.62 98 LEU A C 1
ATOM 773 O O . LEU A 1 98 ? -6.289 4.852 -9.182 1.00 77.62 98 LEU A O 1
ATOM 777 N N . PRO A 1 99 ? -6.111 5.027 -6.948 1.00 71.31 99 PRO A N 1
ATOM 778 C CA . PRO A 1 99 ? -7.508 5.400 -6.786 1.00 71.31 99 PRO A CA 1
ATOM 779 C C . PRO A 1 99 ? -7.784 6.669 -7.606 1.00 71.31 99 PRO A C 1
ATOM 781 O O . PRO A 1 99 ? -7.035 7.635 -7.490 1.00 71.31 99 PRO A O 1
ATOM 784 N N . GLU A 1 100 ? -8.856 6.674 -8.410 1.00 60.47 100 GLU A N 1
ATOM 785 C CA . GLU A 1 100 ? -9.220 7.741 -9.374 1.00 60.47 100 GLU A CA 1
ATOM 786 C C . GLU A 1 100 ? -9.279 9.162 -8.778 1.00 60.47 100 GLU A C 1
ATOM 788 O O . GLU A 1 100 ? -9.389 10.144 -9.506 1.00 60.47 100 GLU A O 1
ATOM 793 N N . ARG A 1 101 ? -9.233 9.291 -7.449 1.00 62.81 101 ARG A N 1
ATOM 794 C CA . ARG A 1 101 ? -9.261 10.559 -6.727 1.00 62.81 101 ARG A CA 1
ATOM 795 C C . ARG A 1 101 ? -8.173 10.623 -5.667 1.00 62.81 101 ARG A C 1
ATOM 797 O O . ARG A 1 101 ? -8.461 10.569 -4.475 1.00 62.81 101 ARG A O 1
ATOM 804 N N . PHE A 1 102 ? -6.927 10.824 -6.080 1.00 62.75 102 PHE A N 1
ATOM 805 C CA . PHE A 1 102 ? -5.900 11.280 -5.138 1.00 62.75 102 PHE A CA 1
ATOM 806 C C . PHE A 1 102 ? -6.271 12.576 -4.431 1.00 62.75 102 PHE A C 1
ATOM 808 O O . PHE A 1 102 ? -5.925 12.736 -3.266 1.00 62.75 102 PHE A O 1
ATOM 815 N N . GLY A 1 103 ? -7.032 13.452 -5.094 1.00 56.38 103 GLY A N 1
ATOM 816 C CA . GLY A 1 103 ? -7.574 14.666 -4.483 1.00 56.38 103 GLY A CA 1
ATOM 817 C C . GLY A 1 103 ? -8.469 14.407 -3.267 1.00 56.38 103 GLY A C 1
ATOM 818 O O . GLY A 1 103 ? -8.660 15.308 -2.456 1.00 56.38 103 GLY A O 1
ATOM 819 N N . ASP A 1 104 ? -8.974 13.180 -3.090 1.00 69.00 104 ASP A N 1
ATOM 820 C CA . ASP A 1 104 ? -9.705 12.817 -1.880 1.00 69.00 104 ASP A CA 1
ATOM 821 C C . ASP A 1 104 ? -8.759 12.591 -0.690 1.00 69.00 104 ASP A C 1
ATOM 823 O O . ASP A 1 104 ? -9.223 12.694 0.436 1.00 69.00 104 ASP A O 1
ATOM 827 N N . LEU A 1 105 ? -7.457 12.323 -0.884 1.00 76.75 105 LEU A N 1
ATOM 828 C CA . LEU A 1 105 ? -6.466 12.190 0.195 1.00 76.75 105 LEU A CA 1
ATOM 829 C C . LEU A 1 105 ? -6.014 13.569 0.705 1.00 76.75 105 LEU A C 1
ATOM 831 O O . LEU A 1 105 ? -4.854 13.955 0.585 1.00 76.75 105 LEU A O 1
ATOM 835 N N . THR A 1 106 ? -6.947 14.320 1.287 1.00 81.12 106 THR A N 1
ATOM 836 C CA . THR A 1 106 ? -6.765 15.727 1.685 1.00 81.12 106 THR A CA 1
ATOM 837 C C . THR A 1 106 ? -5.628 15.973 2.678 1.00 81.12 106 THR A C 1
ATOM 839 O O . THR A 1 106 ? -5.115 17.087 2.748 1.00 81.12 106 THR A O 1
ATOM 842 N N . SER A 1 107 ? -5.248 14.963 3.465 1.00 88.62 107 SER A N 1
ATOM 843 C CA . SER A 1 107 ? -4.165 15.057 4.453 1.00 88.62 107 SER A CA 1
ATOM 844 C C . SER A 1 107 ? -2.806 14.580 3.933 1.00 88.62 107 SER A C 1
ATOM 846 O O . SER A 1 107 ? -1.834 14.620 4.695 1.00 88.62 107 SER A O 1
ATOM 848 N N . LEU A 1 108 ? -2.719 14.127 2.676 1.00 88.31 108 LEU A N 1
ATOM 849 C CA . LEU A 1 108 ? -1.493 13.571 2.114 1.00 88.31 108 LEU A CA 1
ATOM 850 C C . LEU A 1 108 ? -0.438 14.669 1.952 1.00 88.31 108 LEU A C 1
ATOM 852 O O . LEU A 1 108 ? -0.665 15.690 1.309 1.00 88.31 108 LEU A O 1
ATOM 856 N N . VAL A 1 109 ? 0.729 14.442 2.547 1.00 89.69 109 VAL A N 1
ATOM 857 C CA . VAL A 1 109 ? 1.882 15.352 2.508 1.00 89.69 109 VAL A CA 1
ATOM 858 C C . VAL A 1 109 ? 2.969 14.790 1.600 1.00 89.69 109 VAL A C 1
ATOM 860 O O . VAL A 1 109 ? 3.618 15.540 0.876 1.00 89.69 109 VAL A O 1
ATOM 863 N N . THR A 1 110 ? 3.141 13.469 1.621 1.00 89.12 110 THR A N 1
ATOM 864 C CA . THR A 1 110 ? 4.170 12.769 0.857 1.00 89.12 110 THR A CA 1
ATOM 865 C C . THR A 1 110 ? 3.533 11.684 0.004 1.00 89.12 110 THR A C 1
ATOM 867 O O . THR A 1 110 ? 2.851 10.799 0.522 1.00 89.12 110 THR A O 1
ATOM 870 N N . LEU A 1 111 ? 3.804 11.743 -1.298 1.00 88.38 111 LEU A N 1
ATOM 871 C CA . LEU A 1 111 ? 3.529 10.679 -2.254 1.00 88.38 111 LEU A CA 1
ATOM 872 C C . LEU A 1 111 ? 4.829 10.339 -2.978 1.00 88.38 111 LEU A C 1
ATOM 874 O O . LEU A 1 111 ? 5.305 11.138 -3.787 1.00 88.38 111 LEU A O 1
ATOM 878 N N . SER A 1 112 ? 5.389 9.165 -2.701 1.00 89.19 112 SER A N 1
ATOM 879 C CA . SER A 1 112 ? 6.581 8.673 -3.394 1.00 89.19 112 SER A CA 1
ATOM 880 C C . SER A 1 112 ? 6.200 7.493 -4.264 1.00 89.19 112 SER A C 1
ATOM 882 O O . SER A 1 112 ? 5.623 6.521 -3.783 1.00 89.19 112 SER A O 1
ATOM 884 N N . VAL A 1 113 ? 6.550 7.551 -5.546 1.00 89.06 113 VAL A N 1
ATOM 885 C CA . VAL A 1 113 ? 6.332 6.443 -6.473 1.00 89.06 113 VAL A CA 1
ATOM 886 C C . VAL A 1 113 ? 7.604 6.177 -7.254 1.00 89.06 113 VAL A C 1
ATOM 888 O O . VAL A 1 113 ? 8.127 7.064 -7.927 1.00 89.06 113 VAL A O 1
ATOM 891 N N . PHE A 1 114 ? 8.109 4.952 -7.157 1.00 90.38 114 PHE A N 1
ATOM 892 C CA . PHE A 1 114 ? 9.375 4.558 -7.761 1.00 90.38 114 PHE A CA 1
ATOM 893 C C . PHE A 1 114 ? 9.320 3.112 -8.256 1.00 90.38 114 PHE A C 1
ATOM 895 O O . PHE A 1 114 ? 8.699 2.253 -7.633 1.00 90.38 114 PHE A O 1
ATOM 902 N N . GLU A 1 115 ? 9.956 2.828 -9.395 1.00 91.75 115 GLU A N 1
ATOM 903 C CA . GLU A 1 115 ? 9.951 1.489 -10.012 1.00 91.75 115 GLU A CA 1
ATOM 904 C C . GLU A 1 115 ? 8.531 0.886 -10.159 1.00 91.75 115 GLU A C 1
ATOM 906 O O . GLU A 1 115 ? 8.299 -0.298 -9.923 1.00 91.75 115 GLU A O 1
ATOM 911 N N . CYS A 1 116 ? 7.564 1.716 -10.570 1.00 91.06 11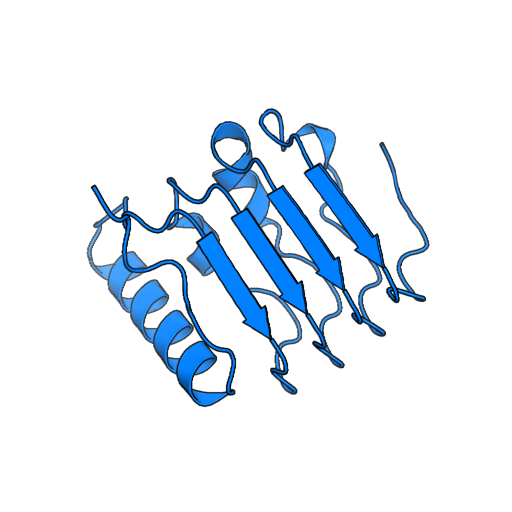6 CYS A N 1
ATOM 912 C CA . CYS A 1 116 ? 6.182 1.325 -10.880 1.00 91.06 116 CYS A CA 1
ATOM 913 C C . CYS A 1 116 ? 5.904 1.516 -12.388 1.00 91.06 116 CYS A C 1
ATOM 915 O O . CYS A 1 116 ? 5.198 2.446 -12.774 1.00 91.06 116 CYS A O 1
ATOM 917 N N . PRO A 1 117 ? 6.503 0.694 -13.272 1.00 90.12 117 PRO A N 1
ATOM 918 C CA . PRO A 1 117 ? 6.559 0.941 -14.714 1.00 90.12 117 PRO A CA 1
ATOM 919 C C . PRO A 1 117 ? 5.204 0.956 -15.426 1.00 90.12 117 PRO A C 1
ATOM 921 O O . PRO A 1 117 ? 5.122 1.583 -16.472 1.00 90.12 117 PRO A O 1
ATOM 924 N N . LYS A 1 118 ? 4.171 0.280 -14.900 1.00 91.31 118 LYS A N 1
ATOM 925 C CA . LYS A 1 118 ? 2.824 0.238 -15.501 1.00 91.31 118 LYS A CA 1
ATOM 926 C C . LYS A 1 118 ? 1.918 1.394 -15.088 1.00 91.31 118 LYS A C 1
ATOM 928 O O . LYS A 1 118 ? 0.821 1.541 -15.631 1.00 91.31 118 LYS A O 1
ATOM 933 N N . LEU A 1 119 ? 2.356 2.213 -14.140 1.00 86.38 119 LEU A N 1
ATOM 934 C CA . LEU A 1 119 ? 1.562 3.312 -13.633 1.00 86.38 119 LEU A CA 1
ATOM 935 C C . LEU A 1 119 ? 1.708 4.510 -14.575 1.00 86.38 119 LEU A C 1
ATOM 937 O O . LEU A 1 119 ? 2.565 5.374 -14.404 1.00 86.38 119 LEU A O 1
ATOM 941 N N . HIS A 1 120 ? 0.877 4.529 -15.612 1.00 69.31 120 HIS A N 1
ATOM 942 C CA . HIS A 1 120 ? 0.958 5.512 -16.695 1.00 69.31 120 HIS A CA 1
ATOM 943 C C . HIS A 1 120 ? -0.027 6.683 -16.552 1.00 69.31 120 HIS A C 1
ATOM 945 O O . HIS A 1 120 ? -0.022 7.583 -17.388 1.00 69.31 120 HIS A O 1
ATOM 951 N N . HIS A 1 121 ? -0.867 6.691 -15.513 1.00 60.16 121 HIS A N 1
ATOM 952 C CA . HIS A 1 121 ? -1.839 7.755 -15.253 1.00 60.16 121 HIS A CA 1
ATOM 953 C C . HIS A 1 121 ? -1.682 8.297 -13.829 1.00 60.16 121 HIS A C 1
ATOM 955 O O . HIS A 1 121 ? -2.244 7.765 -12.876 1.00 60.16 121 HIS A O 1
ATOM 961 N N . PHE A 1 122 ? -0.929 9.389 -13.702 1.00 53.78 122 PHE A N 1
ATOM 962 C CA . PHE A 1 122 ? -1.051 10.308 -12.575 1.00 53.78 122 PHE A CA 1
ATOM 963 C C . PHE A 1 122 ? -2.029 11.409 -12.980 1.00 53.78 122 PHE A C 1
ATOM 965 O O . PHE A 1 122 ? -1.670 12.311 -13.732 1.00 53.78 122 PHE A O 1
ATOM 972 N N . GLN A 1 123 ? -3.274 11.318 -12.519 1.00 43.47 123 GLN A N 1
ATOM 973 C CA . GLN A 1 123 ? -4.170 12.472 -12.500 1.00 43.47 123 GLN A CA 1
ATOM 974 C C . GLN A 1 123 ? -4.011 13.120 -11.122 1.00 43.47 123 GLN A C 1
ATOM 976 O O . GLN A 1 123 ? -4.452 12.553 -10.121 1.00 43.47 123 GLN A O 1
ATOM 981 N N . ILE A 1 124 ? -3.289 14.242 -11.082 1.00 43.72 124 ILE A N 1
ATOM 982 C CA . ILE A 1 124 ? -3.243 15.160 -9.935 1.00 43.72 124 ILE A CA 1
ATOM 983 C C . ILE A 1 124 ? -4.265 16.260 -10.204 1.00 43.72 124 ILE A C 1
ATOM 985 O O . ILE A 1 124 ? -4.258 16.772 -11.347 1.00 43.72 124 ILE A O 1
#

InterPro domains:
  IPR032675 Leucine-rich repeat domain superfamily [G3DSA:3.80.10.10] (14-124)

Radius of gyration: 13.88 Å; chains: 1; bounding box: 28×31×41 Å